Protein AF-A0A7S2ASZ6-F1 (afdb_monomer_lite)

Sequence (107 aa):
DDYVPRDIAKKIKEDIKDFLEDIVPLMLLICTDALHDRNWEQIETITGLELDVGPDICLEQMLGVGLHKRVVEIEDACIAATKERAIERTLDEMAAAWEDMEFTTSS

InterPro domains:
  IPR013602 Dynein heavy chain, linker [PF08393] (6-106)
  IPR026983 Dynein heavy chain [PTHR10676] (5-105)

Organism: NCBI:txid3111310

Secondary structure (DSSP, 8-state):
-THHHHHHHHHHHHHHHHIIIIIHHHHHHHSSTT--HHHHHHHHHHH-------TT--HHHHHHTTGGGGHHHHHHHHHHHHHHHHHHHHHHHHHHHHHT-------

pLDDT: mean 90.62, std 7.46, range [54.88, 96.19]

Radius of gyration: 22.02 Å; chains: 1; bounding box: 55×32×73 Å

Foldseek 3Di:
DVVVVVVVVVVVVVVVVCCVQQQVLVCVLPVDPLDDPVLVVVLCVQPVFDDPPDPPDDSVSCVVSPVSVCSVRSVVSSVVSVVVVVVVVVVVVVVVVVVPDDDDDDD

Structure (mmCIF, N/CA/C/O backbone):
data_AF-A0A7S2ASZ6-F1
#
_entry.id   AF-A0A7S2ASZ6-F1
#
loop_
_atom_site.group_PDB
_atom_site.id
_atom_site.type_symbol
_atom_site.label_atom_id
_atom_site.label_alt_id
_atom_site.label_comp_id
_atom_site.label_asym_id
_atom_site.label_entity_id
_atom_site.label_seq_id
_atom_site.pdbx_PDB_ins_code
_atom_site.Cartn_x
_atom_site.Cartn_y
_atom_site.Cartn_z
_atom_site.occupancy
_atom_site.B_iso_or_equiv
_atom_site.auth_seq_id
_atom_site.auth_comp_id
_atom_site.auth_asym_id
_atom_site.auth_atom_id
_atom_site.pdbx_PDB_model_num
ATOM 1 N N . ASP A 1 1 ? 34.750 -22.501 -20.566 1.00 54.88 1 ASP A N 1
ATOM 2 C CA . ASP A 1 1 ? 34.352 -21.186 -21.086 1.00 54.88 1 ASP A CA 1
ATOM 3 C C . ASP A 1 1 ? 33.806 -20.386 -19.908 1.00 54.88 1 ASP A C 1
ATOM 5 O O . ASP A 1 1 ? 32.653 -20.556 -19.532 1.00 54.88 1 ASP A O 1
ATOM 9 N N . ASP A 1 2 ? 34.672 -19.633 -19.221 1.00 62.22 2 ASP A N 1
ATOM 10 C CA . ASP A 1 2 ? 34.361 -18.937 -17.949 1.00 62.22 2 ASP A CA 1
ATOM 11 C C . ASP A 1 2 ? 33.448 -17.708 -18.131 1.00 62.22 2 ASP A C 1
ATOM 13 O O . ASP A 1 2 ? 33.097 -17.018 -17.172 1.00 62.22 2 ASP A O 1
ATOM 17 N N . TYR A 1 3 ? 33.062 -17.423 -19.374 1.00 70.19 3 TYR A N 1
ATOM 18 C CA . TYR A 1 3 ? 32.227 -16.293 -19.757 1.00 70.19 3 TYR A CA 1
ATOM 19 C C . TYR A 1 3 ? 30.751 -16.499 -19.372 1.00 70.19 3 TYR A C 1
ATOM 21 O O . TYR A 1 3 ? 30.132 -15.611 -18.787 1.00 70.19 3 TYR A O 1
ATOM 29 N N . VAL A 1 4 ? 30.215 -17.709 -19.581 1.00 82.94 4 VAL A N 1
ATOM 30 C CA . VAL A 1 4 ? 28.793 -18.028 -19.349 1.00 82.94 4 VAL A CA 1
ATOM 31 C C . VAL A 1 4 ? 28.375 -17.880 -17.876 1.00 82.94 4 VAL A C 1
ATOM 33 O O . VAL A 1 4 ? 27.373 -17.211 -17.617 1.00 82.94 4 VAL A O 1
ATOM 36 N N . PRO A 1 5 ? 29.123 -18.402 -16.879 1.00 87.12 5 PRO A N 1
ATOM 37 C CA . PRO A 1 5 ? 28.755 -18.219 -15.472 1.00 87.12 5 PRO A CA 1
ATOM 38 C C . PRO A 1 5 ? 28.767 -16.748 -15.034 1.00 87.12 5 PRO A C 1
ATOM 40 O O . PRO A 1 5 ? 27.977 -16.344 -14.182 1.00 87.12 5 PRO A O 1
ATOM 43 N N . ARG A 1 6 ? 29.654 -15.935 -15.619 1.00 89.06 6 ARG A N 1
ATOM 44 C CA . ARG A 1 6 ? 29.833 -14.528 -15.248 1.00 89.06 6 ARG A CA 1
ATOM 45 C C . ARG A 1 6 ? 28.682 -13.651 -15.731 1.00 89.06 6 ARG A C 1
ATOM 47 O O . ARG A 1 6 ? 28.245 -12.776 -14.987 1.00 89.06 6 ARG A O 1
ATOM 54 N N . ASP A 1 7 ? 28.189 -13.891 -16.940 1.00 92.44 7 ASP A N 1
ATOM 55 C CA . ASP A 1 7 ? 27.056 -13.142 -17.490 1.00 92.44 7 ASP A CA 1
ATOM 56 C C . ASP A 1 7 ? 25.732 -13.541 -16.833 1.00 92.44 7 ASP A C 1
ATOM 58 O O . ASP A 1 7 ? 24.922 -12.670 -16.520 1.00 92.44 7 ASP A O 1
ATOM 62 N N . ILE A 1 8 ? 25.550 -14.826 -16.503 1.00 92.38 8 ILE A N 1
ATOM 63 C CA . ILE A 1 8 ? 24.408 -15.278 -15.693 1.00 92.38 8 ILE A CA 1
ATOM 64 C C . ILE A 1 8 ? 24.426 -14.596 -14.318 1.00 92.38 8 ILE A C 1
ATOM 66 O O . ILE A 1 8 ? 23.407 -14.070 -13.877 1.00 92.38 8 ILE A O 1
ATOM 70 N N . ALA A 1 9 ? 25.587 -14.548 -13.655 1.00 93.81 9 ALA A N 1
ATOM 71 C CA . ALA A 1 9 ? 25.718 -13.895 -12.354 1.00 93.81 9 ALA A CA 1
ATOM 72 C C . ALA A 1 9 ? 25.414 -12.388 -12.409 1.00 93.81 9 ALA A C 1
ATOM 74 O O . ALA A 1 9 ? 24.815 -11.853 -11.477 1.00 93.81 9 ALA A O 1
ATOM 75 N N . LYS A 1 10 ? 25.800 -11.698 -13.492 1.00 94.44 10 LYS A N 1
ATOM 76 C CA . LYS A 1 10 ? 25.436 -10.288 -13.700 1.00 94.44 10 LYS A CA 1
ATOM 77 C C . LYS A 1 10 ? 23.932 -10.111 -13.854 1.00 94.44 10 LYS A C 1
ATOM 79 O O . LYS A 1 10 ? 23.375 -9.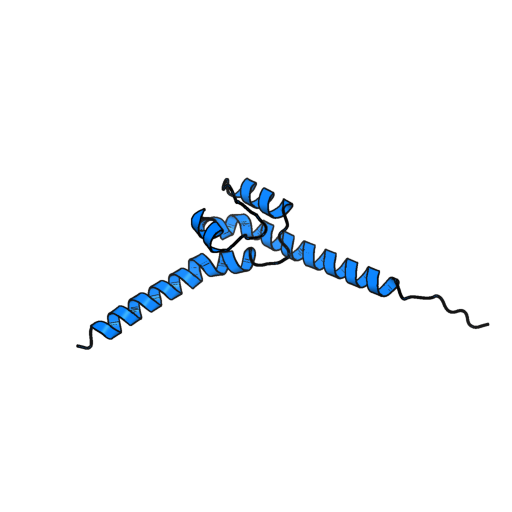272 -13.160 1.00 94.44 10 LYS A O 1
ATOM 84 N N . LYS A 1 11 ? 23.294 -10.928 -14.694 1.00 95.44 11 LYS A N 1
ATOM 85 C CA . LYS A 1 11 ? 21.851 -10.849 -14.922 1.00 95.44 11 LYS A CA 1
ATOM 86 C C . LYS A 1 11 ? 21.060 -11.066 -13.632 1.00 95.44 11 LYS A C 1
ATOM 88 O O . LYS A 1 11 ? 20.237 -10.239 -13.285 1.00 95.44 11 LYS A O 1
ATOM 93 N N . ILE A 1 12 ? 21.389 -12.107 -12.864 1.00 95.06 12 ILE A N 1
ATOM 94 C CA . ILE A 1 12 ? 20.740 -12.362 -11.566 1.00 95.06 12 ILE A CA 1
ATOM 95 C C . ILE A 1 12 ? 20.928 -11.175 -10.614 1.00 95.06 12 ILE A C 1
ATOM 97 O O . ILE A 1 12 ? 20.018 -10.820 -9.873 1.00 95.06 12 ILE A O 1
ATOM 101 N N . LYS A 1 13 ? 22.111 -10.552 -10.614 1.00 95.69 13 LYS A N 1
ATOM 102 C CA . LYS A 1 13 ? 22.371 -9.378 -9.778 1.00 95.69 13 LYS A CA 1
ATOM 103 C C . LYS A 1 13 ? 21.508 -8.180 -10.187 1.00 95.69 13 LYS A C 1
ATOM 105 O O . LYS A 1 13 ? 21.065 -7.456 -9.303 1.00 95.69 13 LYS A O 1
ATOM 110 N N . GLU A 1 14 ? 21.312 -7.961 -11.483 1.00 95.75 14 GLU A N 1
ATOM 111 C CA . GLU A 1 14 ? 20.418 -6.922 -12.008 1.00 95.75 14 GLU A CA 1
ATOM 112 C C . GLU A 1 14 ? 18.962 -7.230 -11.645 1.00 95.75 14 GLU A C 1
ATOM 114 O O . GLU A 1 14 ? 18.330 -6.400 -11.006 1.00 95.75 14 GLU A O 1
ATOM 119 N N . ASP A 1 15 ? 18.491 -8.459 -11.875 1.00 94.62 15 ASP A N 1
ATOM 120 C CA . ASP A 1 15 ? 17.128 -8.881 -11.521 1.00 94.62 15 ASP A CA 1
ATOM 121 C C . ASP A 1 15 ? 16.840 -8.694 -10.013 1.00 94.62 15 ASP A C 1
ATOM 123 O O . ASP A 1 15 ? 15.775 -8.218 -9.620 1.00 94.62 15 ASP A O 1
ATOM 127 N N . ILE A 1 16 ? 17.803 -9.034 -9.142 1.00 95.81 16 ILE A N 1
ATOM 128 C CA . ILE A 1 16 ? 17.692 -8.805 -7.690 1.00 95.81 16 ILE A CA 1
ATOM 129 C C . ILE A 1 16 ? 17.632 -7.312 -7.379 1.00 95.81 16 ILE A C 1
ATOM 131 O O . ILE A 1 16 ? 16.876 -6.899 -6.502 1.00 95.81 16 ILE A O 1
ATOM 135 N N . LYS A 1 17 ? 18.459 -6.508 -8.048 1.00 95.06 17 LYS A N 1
ATOM 136 C CA . LYS A 1 17 ? 18.504 -5.067 -7.822 1.00 95.06 17 LYS A CA 1
ATOM 137 C C . LYS A 1 17 ? 17.158 -4.433 -8.177 1.00 95.06 17 LYS A C 1
ATOM 139 O O . LYS A 1 17 ? 16.609 -3.722 -7.343 1.00 95.06 17 LYS A O 1
ATOM 144 N N . ASP A 1 18 ? 16.616 -4.759 -9.344 1.00 91.25 18 ASP A N 1
ATOM 145 C CA . ASP A 1 18 ? 15.331 -4.240 -9.815 1.00 91.25 18 ASP A CA 1
ATOM 146 C C . ASP A 1 18 ? 14.194 -4.670 -8.874 1.00 91.25 18 ASP A C 1
ATOM 148 O O . ASP A 1 18 ? 13.353 -3.863 -8.487 1.00 91.25 18 ASP A O 1
ATOM 152 N N . PHE A 1 19 ? 14.215 -5.917 -8.387 1.00 92.88 19 PHE A N 1
ATOM 153 C CA . PHE A 1 19 ? 13.256 -6.371 -7.378 1.00 92.88 19 PHE A CA 1
ATOM 154 C C . PHE A 1 19 ? 13.342 -5.565 -6.070 1.00 92.88 19 PHE A C 1
ATOM 156 O O . PHE A 1 19 ? 12.316 -5.149 -5.527 1.00 92.88 19 PHE A O 1
ATOM 163 N N . LEU A 1 20 ? 14.553 -5.337 -5.552 1.00 93.94 20 LEU A N 1
ATOM 164 C CA . LEU A 1 20 ? 14.760 -4.604 -4.300 1.00 93.94 20 LEU A CA 1
ATOM 165 C C . LEU A 1 20 ? 14.400 -3.117 -4.412 1.00 93.94 20 LEU A C 1
ATOM 167 O O . LEU A 1 20 ? 13.918 -2.550 -3.435 1.00 93.94 20 LEU A O 1
ATOM 171 N N . GLU A 1 21 ? 14.658 -2.490 -5.559 1.00 91.06 21 GLU A N 1
ATOM 172 C CA . GLU A 1 21 ? 14.440 -1.053 -5.760 1.00 91.06 21 GLU A CA 1
ATOM 173 C C . GLU A 1 21 ? 12.996 -0.733 -6.168 1.00 91.06 21 GLU A C 1
ATOM 175 O O . GLU A 1 21 ? 12.419 0.205 -5.623 1.00 91.06 21 GLU A O 1
ATOM 180 N N . ASP A 1 22 ? 12.383 -1.530 -7.049 1.00 87.12 22 ASP A N 1
ATOM 181 C CA . ASP A 1 22 ? 11.071 -1.200 -7.618 1.00 87.12 22 ASP A CA 1
ATOM 182 C C . ASP A 1 22 ? 9.914 -1.957 -6.949 1.00 87.12 22 ASP A C 1
ATOM 184 O O . ASP A 1 22 ? 8.814 -1.422 -6.808 1.00 87.12 22 ASP A O 1
ATOM 188 N N . ILE A 1 23 ? 10.126 -3.206 -6.521 1.00 92.25 23 ILE A N 1
ATOM 189 C CA . ILE A 1 23 ? 9.027 -4.083 -6.078 1.00 92.25 23 ILE A CA 1
ATOM 190 C C . ILE A 1 23 ? 8.877 -4.071 -4.557 1.00 92.25 23 ILE A C 1
ATOM 192 O O . ILE A 1 23 ? 7.761 -3.941 -4.046 1.00 92.25 23 ILE A O 1
ATOM 196 N N . VAL A 1 24 ? 9.984 -4.186 -3.818 1.00 95.00 24 VAL A N 1
ATOM 197 C CA . VAL A 1 24 ? 9.954 -4.258 -2.347 1.00 95.00 24 VAL A CA 1
ATOM 198 C C . VAL A 1 24 ? 9.290 -3.037 -1.697 1.00 95.00 24 VAL A C 1
ATOM 200 O O . VAL A 1 24 ? 8.457 -3.254 -0.815 1.00 95.00 24 VAL A O 1
ATOM 203 N N . PRO A 1 25 ? 9.567 -1.780 -2.102 1.00 94.44 25 PRO A N 1
ATOM 204 C CA . PRO A 1 25 ? 8.928 -0.622 -1.479 1.00 94.44 25 PRO A CA 1
ATOM 205 C C . PRO A 1 25 ? 7.406 -0.643 -1.624 1.00 94.44 25 PRO A C 1
ATOM 207 O O . PRO A 1 25 ? 6.695 -0.438 -0.645 1.00 94.44 25 PRO A O 1
ATOM 210 N N . LEU A 1 26 ? 6.898 -0.974 -2.816 1.00 94.88 26 LEU A N 1
ATOM 211 C CA . LEU A 1 26 ? 5.462 -1.110 -3.038 1.00 94.88 26 LEU A CA 1
ATOM 212 C C . LEU A 1 26 ? 4.877 -2.231 -2.176 1.00 94.88 26 LEU A C 1
ATOM 214 O O . LEU A 1 26 ? 3.887 -2.016 -1.481 1.00 94.88 26 LEU A O 1
ATOM 218 N N . MET A 1 27 ? 5.508 -3.409 -2.195 1.00 94.38 27 MET A N 1
ATOM 219 C CA . MET A 1 27 ? 5.070 -4.579 -1.433 1.00 94.38 27 MET A CA 1
ATOM 220 C C . MET A 1 27 ? 4.921 -4.260 0.060 1.00 94.38 27 MET A C 1
ATOM 222 O O . MET A 1 27 ? 3.923 -4.635 0.667 1.00 94.38 27 MET A O 1
ATOM 226 N N . LEU A 1 28 ? 5.879 -3.537 0.649 1.00 93.06 28 LEU A N 1
ATOM 227 C CA . LEU A 1 28 ? 5.837 -3.162 2.066 1.00 93.06 28 LEU A CA 1
ATOM 228 C C . LEU A 1 28 ? 4.691 -2.203 2.410 1.00 93.06 28 LEU A C 1
ATOM 230 O O . LEU A 1 28 ? 4.224 -2.215 3.546 1.00 93.06 28 LEU A O 1
ATOM 234 N N . LEU A 1 29 ? 4.243 -1.385 1.456 1.00 92.88 29 LEU A N 1
ATOM 235 C CA . LEU A 1 29 ? 3.138 -0.453 1.668 1.00 92.88 29 LEU A CA 1
ATOM 236 C C . LEU A 1 29 ? 1.772 -1.116 1.509 1.00 92.88 29 LEU A C 1
ATOM 238 O O . LEU A 1 29 ? 0.858 -0.800 2.268 1.00 92.88 29 LEU A O 1
ATOM 242 N N . ILE A 1 30 ? 1.621 -1.996 0.514 1.00 91.50 30 ILE A N 1
ATOM 243 C CA . ILE A 1 30 ? 0.296 -2.473 0.104 1.00 91.50 30 ILE A CA 1
ATOM 244 C C . ILE A 1 30 ? -0.048 -3.884 0.573 1.00 91.50 30 ILE A C 1
ATOM 246 O O . ILE A 1 30 ? -1.224 -4.215 0.685 1.00 91.50 30 ILE A O 1
ATOM 250 N N . CYS A 1 31 ? 0.943 -4.723 0.883 1.00 89.06 31 CYS A N 1
ATOM 251 C CA . CYS A 1 31 ? 0.705 -6.076 1.392 1.00 89.06 31 CYS A CA 1
ATOM 252 C C . CYS A 1 31 ? 0.457 -6.061 2.909 1.00 89.06 31 CYS A C 1
ATOM 254 O O . CYS A 1 31 ? 1.096 -6.792 3.666 1.00 89.06 31 CYS A O 1
ATOM 256 N N . THR A 1 32 ? -0.465 -5.205 3.349 1.00 87.75 32 THR A N 1
ATOM 257 C CA . THR A 1 32 ? -0.907 -5.079 4.741 1.00 87.75 32 THR A CA 1
ATOM 258 C C . THR A 1 32 ? -2.415 -5.307 4.809 1.00 87.75 32 THR A C 1
ATOM 260 O O . THR A 1 32 ? -3.130 -5.010 3.857 1.00 87.75 32 THR A O 1
ATOM 263 N N . ASP A 1 33 ? -2.921 -5.792 5.942 1.00 88.75 33 ASP A N 1
ATOM 264 C CA . ASP A 1 33 ? -4.365 -5.892 6.201 1.00 88.75 33 ASP A CA 1
ATOM 265 C C . ASP A 1 33 ? -4.983 -4.555 6.654 1.00 88.75 33 ASP A C 1
ATOM 267 O O . ASP A 1 33 ? -6.146 -4.505 7.055 1.00 88.75 33 ASP A O 1
ATOM 271 N N . ALA A 1 34 ? -4.191 -3.478 6.644 1.00 91.00 34 ALA A N 1
ATOM 272 C CA . ALA A 1 34 ? -4.617 -2.148 7.053 1.00 91.00 34 ALA A CA 1
ATOM 273 C C . ALA A 1 34 ? -5.312 -1.371 5.927 1.00 91.00 34 ALA A C 1
ATOM 275 O O . ALA A 1 34 ? -6.015 -0.403 6.211 1.00 91.00 34 ALA A O 1
ATOM 276 N N . LEU A 1 35 ? -5.104 -1.765 4.665 1.00 92.06 35 LEU A N 1
ATOM 277 C CA . LEU A 1 35 ? -5.748 -1.130 3.519 1.00 92.06 35 LEU A CA 1
ATOM 278 C C . LEU A 1 35 ? -7.154 -1.695 3.308 1.00 92.06 35 LEU A C 1
ATOM 280 O O . LEU A 1 35 ? -7.324 -2.888 3.064 1.00 92.06 35 LEU A O 1
ATOM 284 N N . HIS A 1 36 ? -8.141 -0.803 3.338 1.00 89.88 36 HIS 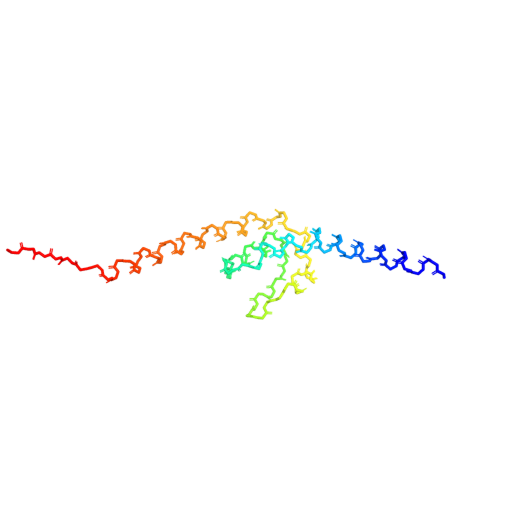A N 1
ATOM 285 C CA . HIS A 1 36 ? -9.537 -1.081 2.992 1.00 89.88 36 HIS A CA 1
ATOM 286 C C . HIS A 1 36 ? -9.939 -0.304 1.737 1.00 89.88 36 HIS A C 1
ATOM 288 O O . HIS A 1 36 ? -9.190 0.556 1.273 1.00 89.88 36 HIS A O 1
ATOM 294 N N . ASP A 1 37 ? -11.147 -0.546 1.226 1.00 91.19 37 ASP A N 1
ATOM 295 C CA . ASP A 1 37 ? -11.704 0.095 0.021 1.00 91.19 37 ASP A CA 1
ATOM 296 C C . ASP A 1 37 ? -11.476 1.619 -0.008 1.00 91.19 37 ASP A C 1
ATOM 298 O O . ASP A 1 37 ? -10.978 2.159 -0.993 1.00 91.19 37 ASP A O 1
ATOM 302 N N . ARG A 1 38 ? -11.702 2.310 1.120 1.00 91.62 38 ARG A N 1
ATOM 303 C CA . ARG A 1 38 ? -11.475 3.765 1.251 1.00 91.62 38 ARG A CA 1
ATOM 304 C C . ARG A 1 38 ? -10.036 4.198 0.949 1.00 91.62 38 ARG A C 1
ATOM 306 O O . ARG A 1 38 ? -9.802 5.286 0.430 1.00 91.62 38 ARG A O 1
ATOM 313 N N . ASN A 1 39 ? -9.057 3.377 1.330 1.00 93.56 39 ASN A N 1
ATOM 314 C CA . ASN A 1 39 ? -7.645 3.675 1.127 1.00 93.56 39 ASN A CA 1
ATOM 315 C C . ASN A 1 39 ? -7.265 3.446 -0.334 1.00 93.56 39 ASN A C 1
ATOM 317 O O . ASN A 1 39 ? -6.482 4.215 -0.885 1.00 93.56 39 ASN A O 1
ATOM 321 N N . TRP A 1 40 ? -7.852 2.433 -0.969 1.00 93.75 40 TRP A N 1
ATOM 322 C CA . TRP A 1 40 ? -7.664 2.174 -2.389 1.00 93.75 40 TRP A CA 1
ATOM 323 C C . TRP A 1 40 ? -8.243 3.292 -3.254 1.00 93.75 40 TRP A C 1
ATOM 325 O O . TRP A 1 40 ? -7.515 3.826 -4.083 1.00 93.75 40 TRP A O 1
ATOM 335 N N . GLU A 1 41 ? -9.462 3.759 -2.972 1.00 93.94 41 GLU A N 1
ATOM 336 C CA . GLU A 1 41 ? -10.053 4.933 -3.639 1.00 93.94 41 GLU A CA 1
ATOM 337 C C . GLU A 1 41 ? -9.176 6.192 -3.478 1.00 93.94 41 GLU A C 1
ATOM 339 O O . GLU A 1 41 ? -9.003 6.992 -4.406 1.00 93.94 41 GLU A O 1
ATOM 344 N N . GLN A 1 42 ? -8.576 6.378 -2.297 1.00 95.06 42 GLN A N 1
ATOM 345 C CA . GLN A 1 42 ? -7.636 7.473 -2.056 1.00 95.06 42 GLN A CA 1
ATOM 346 C C . GLN A 1 42 ? -6.365 7.324 -2.907 1.00 95.06 42 GLN A C 1
ATOM 348 O O . GLN A 1 42 ? -5.894 8.308 -3.480 1.00 95.06 42 GLN A O 1
ATOM 353 N N . ILE A 1 43 ? -5.814 6.112 -3.009 1.00 95.19 43 ILE A N 1
ATOM 354 C CA . ILE A 1 43 ? -4.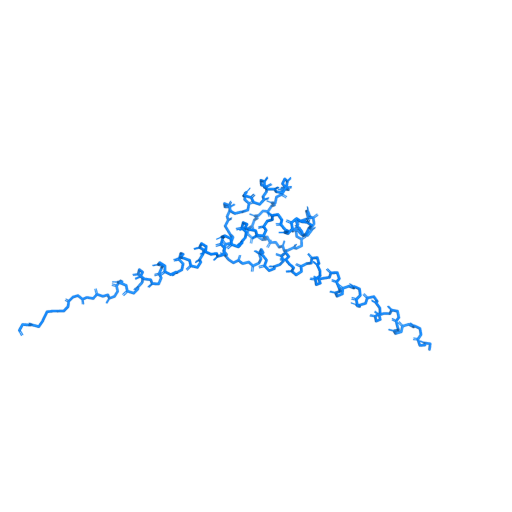644 5.811 -3.841 1.00 95.19 43 ILE A CA 1
ATOM 355 C C . ILE A 1 43 ? -4.957 6.057 -5.323 1.00 95.19 43 ILE A C 1
ATOM 357 O O . ILE A 1 43 ? -4.157 6.696 -6.011 1.00 95.19 43 ILE A O 1
ATOM 361 N N . GLU A 1 44 ? -6.115 5.618 -5.817 1.00 95.25 44 GLU A N 1
ATOM 362 C CA . GLU A 1 44 ? -6.579 5.907 -7.181 1.00 95.25 44 GLU A CA 1
ATOM 363 C C . GLU A 1 44 ? -6.683 7.415 -7.420 1.00 95.25 44 GLU A C 1
ATOM 365 O O . GLU A 1 44 ? -6.181 7.930 -8.417 1.00 95.25 44 GLU A O 1
ATOM 370 N N . THR A 1 45 ? -7.243 8.155 -6.460 1.00 96.00 45 THR A N 1
ATOM 371 C CA . THR A 1 45 ? -7.374 9.617 -6.545 1.00 96.00 45 THR A CA 1
ATOM 372 C C . THR A 1 45 ? -6.014 10.320 -6.607 1.00 96.00 45 THR A C 1
ATOM 374 O O . THR A 1 45 ? -5.843 11.267 -7.374 1.00 96.00 45 THR A O 1
ATOM 377 N N . ILE A 1 46 ? -5.035 9.874 -5.812 1.00 95.69 46 ILE A N 1
ATOM 378 C CA . ILE A 1 46 ? -3.679 10.447 -5.781 1.00 95.69 46 ILE A CA 1
ATOM 379 C C . ILE A 1 46 ? -2.920 10.127 -7.071 1.00 95.69 46 ILE A C 1
ATOM 381 O O . ILE A 1 46 ? -2.241 10.984 -7.639 1.00 95.69 46 ILE A O 1
ATOM 385 N N . THR A 1 47 ? -3.001 8.879 -7.524 1.00 95.38 47 THR A N 1
ATOM 386 C CA . THR A 1 47 ? -2.163 8.382 -8.620 1.00 95.38 47 THR A CA 1
ATOM 387 C C . THR A 1 47 ? -2.780 8.606 -9.995 1.00 95.38 47 THR A C 1
ATOM 389 O O . THR A 1 47 ? -2.034 8.690 -10.973 1.00 95.38 47 THR A O 1
ATOM 392 N N . GLY A 1 48 ? -4.108 8.728 -10.066 1.00 94.88 48 GLY A N 1
ATOM 393 C CA . GLY A 1 48 ? -4.890 8.732 -11.300 1.00 94.88 48 GLY A CA 1
ATOM 394 C C . GLY A 1 48 ? -4.942 7.369 -11.996 1.00 94.88 48 GLY A C 1
ATOM 395 O O . GLY A 1 48 ? -5.280 7.315 -13.177 1.00 94.88 48 GLY A O 1
ATOM 396 N N . LEU A 1 49 ? -4.543 6.295 -11.309 1.00 93.88 49 LEU A N 1
ATOM 397 C CA . LEU A 1 49 ? -4.584 4.928 -11.821 1.00 93.88 49 LEU A CA 1
ATOM 398 C C . LEU A 1 49 ? -5.921 4.288 -11.455 1.00 93.88 49 LEU A C 1
ATOM 400 O O . LEU A 1 49 ? -6.403 4.487 -10.346 1.00 93.88 49 LEU A O 1
ATOM 404 N N . GLU A 1 50 ? -6.478 3.498 -12.367 1.00 90.38 50 GLU A N 1
ATOM 405 C CA . GLU A 1 50 ? -7.605 2.612 -12.067 1.00 90.38 50 GLU A CA 1
ATOM 406 C C . GLU A 1 50 ? -7.050 1.308 -11.481 1.00 90.38 50 GLU A C 1
ATOM 408 O O . GLU A 1 50 ? -6.251 0.614 -12.122 1.00 90.38 50 GLU A O 1
ATOM 413 N N . LEU A 1 51 ? -7.438 1.002 -10.247 1.00 89.81 51 LEU A N 1
ATOM 414 C CA . LEU A 1 51 ? -7.035 -0.178 -9.499 1.00 89.81 51 LEU A CA 1
ATOM 415 C C . LEU A 1 51 ? -8.237 -1.117 -9.367 1.00 89.81 51 LEU A C 1
ATOM 417 O O . LEU A 1 51 ? -9.214 -0.822 -8.690 1.00 89.81 51 LEU A O 1
ATOM 421 N N . ASP A 1 52 ? -8.145 -2.301 -9.968 1.00 84.69 52 ASP A N 1
ATOM 422 C CA . ASP A 1 52 ? -9.135 -3.364 -9.761 1.00 84.69 52 ASP A CA 1
ATOM 423 C C . ASP A 1 52 ? -8.867 -4.078 -8.423 1.00 84.69 52 ASP A C 1
ATOM 425 O O . ASP A 1 52 ? -8.248 -5.143 -8.357 1.00 84.69 52 ASP A O 1
ATOM 429 N N . VAL A 1 53 ? -9.261 -3.423 -7.329 1.00 83.06 53 VAL A N 1
ATOM 430 C CA . VAL A 1 53 ? -9.153 -3.918 -5.948 1.00 83.06 53 VAL A CA 1
ATOM 431 C C . VAL A 1 53 ? -10.306 -4.866 -5.626 1.00 83.06 53 VAL A C 1
ATOM 433 O O . VAL A 1 53 ? -11.254 -4.540 -4.918 1.00 83.06 53 VAL A O 1
ATOM 436 N N . GLY A 1 54 ? -10.222 -6.071 -6.189 1.00 80.88 54 GLY A N 1
ATOM 437 C CA . GLY A 1 54 ? -11.092 -7.196 -5.857 1.00 80.88 54 GLY A CA 1
ATOM 438 C C . GLY A 1 54 ? -10.539 -8.091 -4.735 1.00 80.88 54 GLY A C 1
ATOM 439 O O . GLY A 1 54 ? -9.408 -7.913 -4.281 1.00 80.88 54 GLY A O 1
ATOM 440 N N . PRO A 1 55 ? -11.298 -9.123 -4.317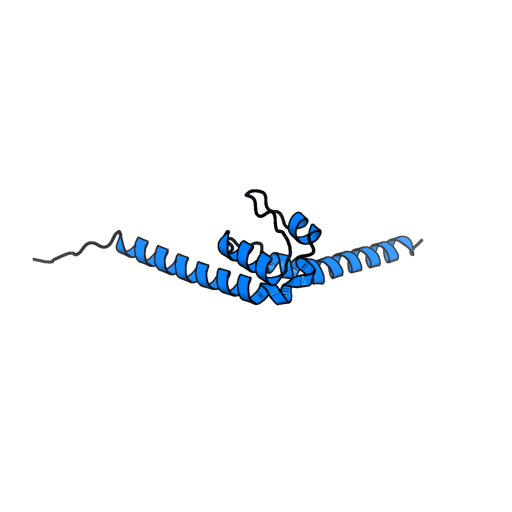 1.00 74.06 55 PRO A N 1
ATOM 441 C CA . PRO A 1 55 ? -10.857 -10.098 -3.311 1.00 74.06 55 PRO A CA 1
ATOM 442 C C . PRO A 1 55 ? -9.605 -10.890 -3.724 1.00 74.06 55 PRO A C 1
ATOM 444 O O . PRO A 1 55 ? -8.895 -11.398 -2.860 1.00 74.06 55 PRO A O 1
ATOM 447 N N . ASP A 1 56 ? -9.322 -10.965 -5.026 1.00 76.94 56 ASP A N 1
ATOM 448 C CA . ASP A 1 56 ? -8.157 -11.648 -5.596 1.00 76.94 56 ASP A CA 1
ATOM 449 C C . ASP A 1 56 ? -7.023 -10.676 -5.977 1.00 76.94 56 ASP A C 1
ATOM 451 O O . ASP A 1 56 ? -6.182 -11.009 -6.816 1.00 76.94 56 ASP A O 1
ATOM 455 N N . ILE A 1 57 ? -6.993 -9.470 -5.389 1.00 83.19 57 ILE A N 1
ATOM 456 C CA . ILE A 1 57 ? -5.935 -8.491 -5.655 1.00 83.19 57 ILE A CA 1
ATOM 457 C C . ILE A 1 57 ? -4.546 -9.099 -5.437 1.00 83.19 57 ILE A C 1
ATOM 459 O O . ILE A 1 57 ? -4.237 -9.677 -4.392 1.00 83.19 57 ILE A O 1
ATOM 463 N N . CYS A 1 58 ? -3.670 -8.924 -6.423 1.00 87.06 58 CYS A N 1
ATOM 464 C CA . CYS A 1 58 ? -2.293 -9.379 -6.353 1.00 87.06 58 CYS A CA 1
ATOM 465 C C . CYS A 1 58 ? -1.296 -8.276 -6.726 1.00 87.06 58 CYS A C 1
ATOM 467 O O . CYS A 1 58 ? -1.581 -7.340 -7.477 1.00 87.06 58 CYS A O 1
ATOM 469 N N . LEU A 1 59 ? -0.071 -8.409 -6.209 1.00 89.94 59 LEU A N 1
ATOM 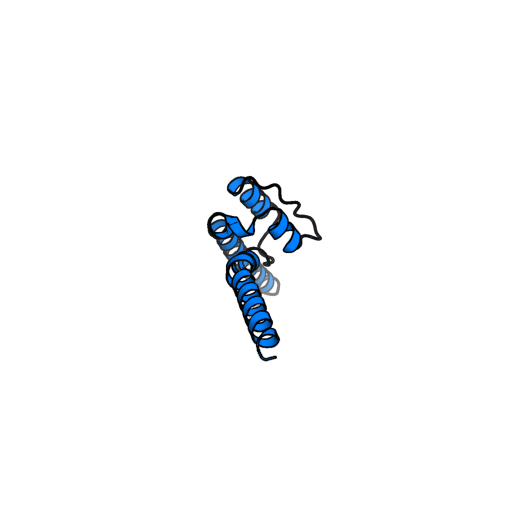470 C CA . LEU A 1 59 ? 1.015 -7.463 -6.472 1.00 89.94 59 LEU A CA 1
ATOM 471 C C . LEU A 1 59 ? 1.315 -7.337 -7.975 1.00 89.94 59 LEU A C 1
ATOM 473 O O . LEU A 1 59 ? 1.641 -6.251 -8.438 1.00 89.94 59 LEU A O 1
ATOM 477 N N . GLU A 1 60 ? 1.161 -8.414 -8.750 1.00 89.81 60 GLU A N 1
ATOM 478 C CA . GLU A 1 60 ? 1.373 -8.397 -10.202 1.00 89.81 60 GLU A CA 1
ATOM 479 C C . GLU A 1 60 ? 0.424 -7.424 -10.916 1.00 89.81 60 GLU A C 1
ATOM 481 O O . GLU A 1 60 ? 0.872 -6.670 -11.781 1.00 89.81 60 GLU A O 1
ATOM 486 N N . GLN A 1 61 ? -0.851 -7.355 -10.514 1.00 91.12 61 GLN A N 1
ATOM 487 C CA . GLN A 1 61 ? -1.801 -6.377 -11.060 1.00 91.12 61 GLN A CA 1
ATOM 488 C C . GLN A 1 61 ? -1.340 -4.944 -10.773 1.00 91.12 61 GLN A C 1
ATOM 490 O O . GLN A 1 61 ? -1.330 -4.100 -11.669 1.00 91.12 61 GLN A O 1
ATOM 495 N N . MET A 1 62 ? -0.875 -4.689 -9.548 1.00 92.81 62 MET A N 1
ATOM 496 C CA . MET A 1 62 ? -0.378 -3.377 -9.115 1.00 92.81 62 MET A CA 1
ATOM 497 C C . MET A 1 62 ? 0.907 -2.972 -9.854 1.00 92.81 62 MET A C 1
ATOM 499 O O . MET A 1 62 ? 1.113 -1.803 -10.196 1.00 92.81 62 MET A O 1
ATOM 503 N N . LEU A 1 63 ? 1.774 -3.941 -10.157 1.00 92.38 63 LEU A N 1
ATOM 504 C CA . LEU A 1 63 ? 2.936 -3.724 -11.015 1.00 92.38 63 LEU A CA 1
ATOM 505 C C . LEU A 1 63 ? 2.514 -3.423 -12.459 1.00 92.38 63 LEU A C 1
ATOM 507 O O . LEU A 1 63 ? 3.060 -2.494 -13.056 1.00 92.38 63 LEU A O 1
ATOM 511 N N . GLY A 1 64 ? 1.523 -4.147 -12.986 1.00 91.94 64 GLY A N 1
ATOM 512 C CA . GLY A 1 64 ? 0.996 -3.990 -14.343 1.00 91.94 64 GLY A CA 1
ATOM 513 C C . GLY A 1 64 ? 0.411 -2.603 -14.621 1.00 91.94 64 GLY A C 1
ATOM 514 O O . GLY A 1 64 ? 0.658 -2.039 -15.687 1.00 91.94 64 GLY A O 1
ATOM 515 N N . VAL A 1 65 ? -0.283 -2.011 -13.645 1.00 93.69 65 VAL A N 1
ATOM 516 C CA . VAL A 1 65 ? -0.801 -0.629 -13.729 1.00 93.69 65 VAL A CA 1
ATOM 517 C C . VAL A 1 65 ? 0.256 0.438 -13.417 1.00 93.69 65 VAL A C 1
ATOM 519 O O . VAL A 1 65 ? 0.011 1.629 -13.576 1.00 93.69 65 VAL A O 1
ATOM 522 N N . GLY A 1 66 ? 1.463 0.034 -13.008 1.00 93.50 66 GLY A N 1
ATOM 523 C CA . GLY A 1 66 ? 2.579 0.948 -12.773 1.00 93.50 66 GLY A CA 1
ATOM 524 C C . GLY A 1 66 ? 2.606 1.597 -11.388 1.00 93.50 66 GLY A C 1
ATOM 525 O O . GLY A 1 66 ? 3.324 2.582 -11.208 1.00 93.50 66 GLY A O 1
ATOM 526 N N . LEU A 1 67 ? 1.891 1.045 -10.400 1.00 94.69 67 LEU A N 1
ATOM 527 C CA . LEU A 1 67 ? 1.797 1.621 -9.053 1.00 94.69 67 LEU A CA 1
ATOM 528 C C . LEU A 1 67 ? 3.166 1.721 -8.350 1.00 94.69 67 LEU A C 1
ATOM 530 O O . LEU A 1 67 ? 3.416 2.672 -7.613 1.00 94.69 67 LEU A O 1
ATOM 534 N N . HIS A 1 68 ? 4.098 0.810 -8.656 1.00 94.38 68 HIS A N 1
ATOM 535 C CA . HIS A 1 68 ? 5.479 0.819 -8.142 1.00 94.38 68 HIS A CA 1
ATOM 536 C C . HIS A 1 68 ? 6.246 2.114 -8.448 1.00 94.38 68 HIS A C 1
ATOM 538 O O . HIS A 1 68 ? 7.135 2.508 -7.702 1.00 94.38 68 HIS A O 1
ATOM 544 N N . LYS A 1 69 ? 5.869 2.833 -9.510 1.00 94.44 69 LYS A N 1
ATOM 545 C CA . LYS A 1 69 ? 6.498 4.109 -9.887 1.00 94.44 69 LYS A CA 1
ATOM 546 C C . LYS A 1 69 ? 5.962 5.299 -9.092 1.00 94.44 69 LYS A C 1
ATOM 548 O O . LYS A 1 69 ? 6.501 6.395 -9.206 1.00 94.44 69 LYS A O 1
ATOM 553 N N . ARG A 1 70 ? 4.887 5.097 -8.327 1.00 95.12 70 ARG A N 1
ATOM 554 C CA . ARG A 1 70 ? 4.162 6.125 -7.566 1.00 95.12 70 ARG A CA 1
ATOM 555 C C . ARG A 1 70 ? 4.240 5.878 -6.055 1.00 95.12 70 ARG A C 1
ATOM 557 O O . ARG A 1 70 ? 3.505 6.506 -5.303 1.00 95.12 70 ARG A O 1
ATOM 564 N N . VAL A 1 71 ? 5.145 4.998 -5.606 1.00 94.94 71 VAL A N 1
ATOM 565 C CA . VAL A 1 71 ? 5.341 4.614 -4.192 1.00 94.94 71 VAL A CA 1
ATOM 566 C C . VAL A 1 71 ? 5.441 5.831 -3.276 1.00 94.94 71 VAL A C 1
ATOM 568 O O . VAL A 1 71 ? 4.722 5.902 -2.289 1.00 94.94 71 VAL A O 1
ATOM 571 N N . VAL A 1 72 ? 6.258 6.821 -3.645 1.00 95.00 72 VAL A N 1
ATOM 572 C CA . VAL A 1 72 ? 6.470 8.043 -2.848 1.00 95.00 72 VAL A CA 1
ATOM 573 C C . VAL A 1 72 ? 5.176 8.841 -2.653 1.00 95.00 72 VAL A C 1
ATOM 575 O O . VAL A 1 72 ? 4.993 9.489 -1.631 1.00 95.00 72 VAL A O 1
ATOM 578 N N . GLU A 1 73 ? 4.261 8.803 -3.619 1.00 95.94 73 GLU A N 1
ATOM 579 C CA . GLU A 1 73 ? 3.011 9.568 -3.558 1.00 95.94 73 GLU A CA 1
ATOM 580 C C . GLU A 1 73 ? 1.950 8.886 -2.699 1.00 95.94 73 GLU A C 1
ATOM 582 O O . GLU A 1 73 ? 1.108 9.561 -2.112 1.00 95.94 73 GLU A O 1
ATOM 587 N N . ILE A 1 74 ? 1.993 7.555 -2.616 1.00 95.50 74 ILE A N 1
ATOM 588 C CA . ILE A 1 74 ? 1.020 6.753 -1.863 1.00 95.50 74 ILE A CA 1
ATOM 589 C C . ILE A 1 74 ? 1.515 6.387 -0.459 1.00 95.50 74 ILE A C 1
ATOM 591 O O . ILE A 1 74 ? 0.719 5.965 0.376 1.00 95.50 74 ILE A O 1
ATOM 595 N N . GLU A 1 75 ? 2.812 6.555 -0.188 1.00 95.19 75 GLU A N 1
ATOM 596 C CA . GLU A 1 75 ? 3.472 6.170 1.064 1.00 95.19 75 GLU A CA 1
ATOM 597 C C . GLU A 1 75 ? 2.765 6.749 2.292 1.00 95.19 75 GLU A C 1
ATOM 599 O O . GLU A 1 75 ? 2.393 6.001 3.199 1.00 95.19 75 GLU A O 1
ATOM 604 N N . ASP A 1 76 ? 2.491 8.054 2.294 1.00 94.94 76 ASP A N 1
ATOM 605 C CA . ASP A 1 76 ? 1.824 8.716 3.418 1.00 94.94 76 ASP A CA 1
ATOM 606 C C . ASP A 1 76 ? 0.415 8.157 3.674 1.00 94.94 76 ASP A C 1
ATOM 608 O O . ASP A 1 76 ? 0.025 7.966 4.831 1.00 94.94 76 ASP A O 1
ATOM 612 N N . ALA A 1 77 ? -0.339 7.847 2.613 1.00 94.56 77 ALA A N 1
ATOM 613 C CA . ALA A 1 77 ? -1.679 7.271 2.724 1.00 94.56 77 ALA A CA 1
ATOM 614 C C . ALA A 1 77 ? -1.632 5.845 3.302 1.00 94.56 77 ALA A C 1
ATOM 616 O O . ALA A 1 77 ? -2.382 5.527 4.228 1.00 94.56 77 ALA A O 1
ATOM 617 N N . CYS A 1 78 ? -0.704 5.008 2.829 1.00 95.19 78 CYS A N 1
ATOM 618 C CA . CYS A 1 78 ? -0.522 3.645 3.333 1.00 95.19 78 CYS A CA 1
ATOM 619 C C . CYS A 1 78 ? -0.032 3.624 4.793 1.00 95.19 78 CYS A C 1
ATOM 621 O O . CYS A 1 78 ? -0.508 2.832 5.614 1.00 95.19 78 CYS A O 1
ATOM 623 N N . ILE A 1 79 ? 0.883 4.529 5.160 1.00 94.69 79 ILE A N 1
ATOM 624 C CA . ILE A 1 79 ? 1.357 4.676 6.543 1.00 94.69 79 ILE A CA 1
ATOM 625 C C . ILE A 1 79 ? 0.220 5.146 7.456 1.00 94.69 79 ILE A C 1
ATOM 627 O O . ILE A 1 79 ? 0.102 4.662 8.585 1.00 94.69 79 ILE A O 1
ATOM 631 N N . ALA A 1 80 ? -0.614 6.083 6.998 1.00 94.81 80 ALA A N 1
ATOM 632 C CA . ALA A 1 80 ? -1.780 6.534 7.751 1.00 94.81 80 ALA A CA 1
ATOM 633 C C . ALA A 1 80 ? -2.759 5.378 8.009 1.00 94.81 80 ALA A C 1
ATOM 635 O O . ALA A 1 80 ? -3.141 5.173 9.161 1.00 94.81 80 ALA A O 1
ATOM 636 N N . ALA A 1 81 ? -3.066 4.573 6.987 1.00 95.50 81 ALA A N 1
ATOM 637 C CA . ALA A 1 81 ? -3.907 3.382 7.118 1.00 95.50 81 ALA A CA 1
ATOM 638 C C . ALA A 1 81 ? -3.340 2.388 8.145 1.00 95.50 81 ALA A C 1
ATOM 640 O O . ALA A 1 81 ? -4.041 1.930 9.045 1.00 95.50 81 ALA A O 1
ATOM 641 N N . THR A 1 82 ? -2.030 2.124 8.086 1.00 94.69 82 THR A N 1
ATOM 642 C CA . THR A 1 82 ? -1.348 1.233 9.041 1.00 94.69 82 THR A CA 1
ATOM 643 C C . THR A 1 82 ? -1.457 1.735 10.484 1.00 94.69 82 THR A C 1
ATOM 645 O O . THR A 1 82 ? -1.665 0.951 11.412 1.00 94.69 82 THR A O 1
ATOM 648 N N . LYS A 1 83 ? -1.344 3.052 10.698 1.00 95.00 83 LYS A N 1
ATOM 649 C CA . LYS A 1 83 ? -1.516 3.659 12.027 1.00 95.00 83 LYS A CA 1
ATOM 650 C C . LYS A 1 83 ? -2.961 3.574 12.510 1.00 95.00 83 LYS A C 1
ATOM 652 O O . LYS A 1 83 ? -3.183 3.286 13.682 1.00 95.00 83 LYS A O 1
ATOM 657 N N . GLU A 1 84 ? -3.924 3.813 11.626 1.00 94.88 84 GLU A N 1
ATOM 658 C CA . GLU A 1 84 ? -5.350 3.701 11.934 1.00 94.88 84 GLU A CA 1
ATOM 659 C C . GLU A 1 84 ? -5.707 2.275 12.368 1.00 94.88 84 GLU A C 1
ATOM 661 O O . GLU A 1 84 ? -6.281 2.089 13.439 1.00 94.88 84 GLU A O 1
ATOM 666 N N . ARG A 1 85 ? -5.235 1.262 11.633 1.00 94.31 85 ARG A N 1
ATOM 667 C CA . ARG A 1 85 ? -5.412 -0.156 11.975 1.00 94.31 85 ARG A CA 1
ATOM 668 C C . ARG A 1 85 ? -4.853 -0.516 13.353 1.00 94.31 85 ARG A C 1
ATOM 670 O O . ARG A 1 85 ? -5.449 -1.303 14.085 1.00 94.31 85 ARG A O 1
ATOM 677 N N . ALA A 1 86 ? -3.711 0.059 13.732 1.00 94.56 86 ALA A N 1
ATOM 678 C CA . ALA A 1 86 ? -3.138 -0.152 15.062 1.00 94.56 86 ALA A CA 1
ATOM 679 C C . ALA A 1 86 ? -4.024 0.438 16.176 1.00 94.56 86 ALA A C 1
ATOM 681 O O . ALA A 1 86 ? -4.146 -0.155 17.251 1.00 94.56 86 ALA A O 1
ATOM 682 N N . ILE A 1 87 ? -4.662 1.584 15.915 1.00 95.94 87 ILE A N 1
ATOM 683 C CA . ILE A 1 87 ? -5.618 2.204 16.839 1.00 95.94 87 ILE A CA 1
ATOM 684 C C . ILE A 1 87 ? -6.883 1.349 16.944 1.00 95.94 87 ILE A C 1
ATOM 686 O O . ILE A 1 87 ? -7.279 1.028 18.061 1.00 95.94 87 ILE A O 1
ATOM 690 N N . GLU A 1 88 ? -7.472 0.942 15.815 1.00 94.69 88 GLU A N 1
ATOM 691 C CA . GLU A 1 88 ? -8.644 0.050 15.765 1.00 94.69 88 GLU A CA 1
ATOM 692 C C . GLU A 1 88 ? -8.399 -1.215 16.594 1.00 94.69 88 GLU A C 1
ATOM 694 O O . GLU A 1 88 ? -9.155 -1.514 17.514 1.00 94.69 88 GLU A O 1
ATOM 699 N N . ARG A 1 89 ? -7.258 -1.879 16.377 1.00 94.38 89 ARG A N 1
ATOM 700 C CA . ARG A 1 89 ? -6.873 -3.064 17.147 1.00 94.38 89 ARG A CA 1
ATOM 701 C C . ARG A 1 89 ? -6.768 -2.794 18.649 1.00 94.38 89 ARG A C 1
ATOM 703 O O . ARG A 1 89 ? -7.196 -3.617 19.450 1.00 94.38 89 ARG A O 1
ATOM 710 N N . THR A 1 90 ? -6.193 -1.658 19.039 1.00 95.75 90 THR A N 1
ATOM 711 C CA . THR A 1 90 ? -6.080 -1.298 20.461 1.00 95.75 90 THR A CA 1
ATOM 712 C C . THR A 1 90 ? -7.464 -1.104 21.086 1.00 95.75 90 THR A C 1
ATOM 714 O O . THR A 1 90 ? -7.695 -1.525 22.216 1.00 95.75 90 THR A O 1
ATOM 717 N N . LEU A 1 91 ? -8.396 -0.487 20.354 1.00 96.19 91 LEU A N 1
ATOM 718 C CA . LEU A 1 91 ? -9.775 -0.306 20.808 1.00 96.19 91 LEU A CA 1
ATOM 719 C C . LEU A 1 91 ? -10.512 -1.643 20.939 1.00 96.19 91 LEU A C 1
ATOM 721 O O . LEU A 1 91 ? -11.197 -1.847 21.941 1.00 96.19 91 LEU A O 1
ATOM 725 N N . ASP A 1 92 ? -10.329 -2.557 19.987 1.00 95.56 92 ASP A N 1
ATOM 726 C CA . ASP A 1 92 ? -10.912 -3.902 20.039 1.00 95.56 92 ASP A CA 1
ATOM 727 C C . ASP A 1 92 ? -10.398 -4.690 21.254 1.00 95.56 92 ASP A C 1
ATOM 729 O O . ASP A 1 92 ? -11.179 -5.304 21.980 1.00 95.56 92 ASP A O 1
ATOM 733 N N . GLU A 1 93 ? -9.091 -4.623 21.533 1.00 95.38 93 GLU A N 1
ATOM 734 C CA . GLU A 1 93 ? -8.480 -5.254 22.710 1.00 95.38 93 GLU A CA 1
ATOM 735 C C . GLU A 1 93 ? -9.037 -4.674 24.024 1.00 95.38 93 GLU A C 1
ATOM 737 O O . GLU A 1 93 ? -9.316 -5.419 24.966 1.00 95.38 93 GLU A O 1
ATOM 742 N N . MET A 1 94 ? -9.245 -3.353 24.092 1.00 94.69 94 MET A N 1
ATOM 743 C CA . MET A 1 94 ? -9.862 -2.703 25.255 1.00 94.69 94 MET A CA 1
ATOM 744 C C . MET A 1 94 ? -11.319 -3.128 25.448 1.00 94.69 94 MET A C 1
ATOM 746 O O . MET A 1 94 ? -11.728 -3.400 26.576 1.00 94.69 94 MET A O 1
ATOM 750 N N . ALA A 1 95 ? -12.096 -3.186 24.364 1.00 94.50 95 ALA A N 1
ATOM 751 C CA . ALA A 1 95 ? -13.491 -3.604 24.408 1.00 94.50 95 ALA A CA 1
ATOM 752 C C . ALA A 1 95 ? -13.618 -5.058 24.882 1.00 94.50 95 ALA A C 1
ATOM 754 O O . ALA A 1 95 ? -14.392 -5.332 25.798 1.00 94.50 95 ALA A O 1
ATOM 755 N N . ALA A 1 96 ? -12.795 -5.958 24.335 1.00 93.88 96 ALA A N 1
ATOM 756 C CA . ALA A 1 96 ? -12.745 -7.358 24.748 1.00 93.88 96 ALA A CA 1
ATOM 757 C C . ALA A 1 96 ? -12.350 -7.506 26.227 1.00 93.88 96 ALA A C 1
ATOM 759 O O . ALA A 1 96 ? -12.953 -8.282 26.960 1.00 93.88 96 ALA A O 1
ATOM 760 N N . ALA A 1 97 ? -11.379 -6.721 26.705 1.00 91.62 97 ALA A N 1
ATOM 761 C CA . ALA A 1 97 ? -10.974 -6.760 28.109 1.00 91.62 97 ALA A CA 1
ATOM 762 C C . ALA A 1 97 ? -12.090 -6.321 29.075 1.00 91.62 97 ALA A C 1
ATOM 764 O O . ALA A 1 97 ? -12.100 -6.758 30.224 1.00 91.62 97 ALA A O 1
ATOM 765 N N . TRP A 1 98 ? -13.000 -5.440 28.646 1.00 92.50 98 TRP A N 1
ATOM 766 C CA . TRP A 1 98 ? -14.131 -4.981 29.460 1.00 92.50 98 TRP A CA 1
ATOM 767 C C . TRP A 1 98 ? -15.332 -5.924 29.431 1.00 92.50 98 TRP A C 1
ATOM 769 O O . TRP A 1 98 ? -16.134 -5.874 30.361 1.00 92.50 98 TRP A O 1
ATOM 779 N N . GLU A 1 99 ? -15.456 -6.772 28.409 1.00 90.81 99 GLU A N 1
ATOM 780 C CA . GLU A 1 99 ? -16.571 -7.715 28.271 1.00 90.81 99 GLU A CA 1
ATOM 781 C C . GLU A 1 99 ? -16.661 -8.679 29.467 1.00 90.81 99 GLU A C 1
ATOM 783 O O . GLU A 1 99 ? -17.750 -8.917 29.985 1.00 90.81 99 GLU A O 1
ATOM 788 N N . ASP A 1 100 ? -15.514 -9.136 29.975 1.00 83.25 100 ASP A N 1
ATOM 789 C CA . ASP A 1 100 ? -15.425 -10.097 31.082 1.00 83.25 100 ASP A CA 1
ATOM 790 C C . ASP A 1 100 ? -15.275 -9.442 32.476 1.00 83.25 100 ASP A C 1
ATOM 792 O O . ASP A 1 100 ? -15.058 -10.131 33.479 1.00 83.25 100 ASP A O 1
ATOM 796 N N . MET A 1 101 ? -15.349 -8.107 32.585 1.00 86.88 101 MET A N 1
ATOM 797 C CA . MET A 1 101 ? -15.220 -7.420 33.879 1.00 86.88 101 MET A CA 1
ATOM 798 C C . MET A 1 101 ? -16.549 -7.383 34.644 1.00 86.88 101 MET A C 1
ATOM 800 O O . MET A 1 101 ? -17.459 -6.628 34.309 1.00 86.88 101 MET A O 1
ATOM 804 N N . GLU A 1 102 ? -16.620 -8.105 35.764 1.00 83.31 102 GLU A N 1
ATOM 805 C CA . GLU A 1 102 ? -17.743 -8.040 36.707 1.00 83.31 102 GLU A CA 1
ATOM 806 C C . GLU A 1 102 ? -17.386 -7.265 37.985 1.00 83.31 102 GLU A C 1
ATOM 808 O O . GLU A 1 102 ? -16.309 -7.416 38.570 1.00 83.31 102 GLU A O 1
ATOM 813 N N . PHE A 1 103 ? -18.318 -6.436 38.465 1.00 82.00 103 PHE A N 1
ATOM 814 C CA . PHE A 1 103 ? -18.140 -5.701 39.715 1.00 82.00 103 PHE A 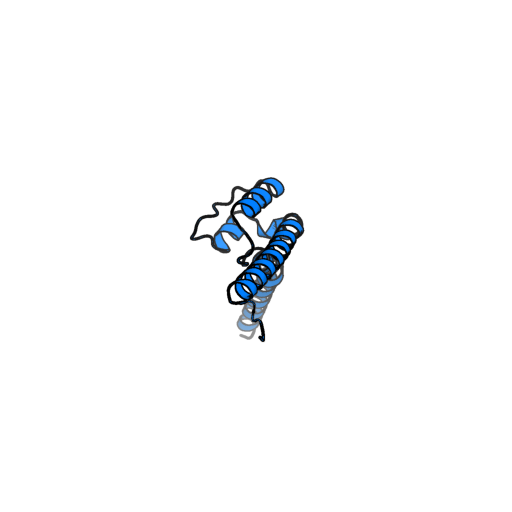CA 1
ATOM 815 C C . PHE A 1 103 ? -18.434 -6.609 40.914 1.00 82.00 103 PHE A C 1
ATOM 817 O O . PHE A 1 103 ? -19.566 -7.052 41.105 1.00 82.00 103 PHE A O 1
ATOM 824 N N . THR A 1 104 ? -17.430 -6.861 41.755 1.00 82.50 104 THR A N 1
ATOM 825 C CA . THR A 1 104 ? -17.593 -7.660 42.979 1.00 82.50 104 THR A CA 1
ATOM 826 C C . THR A 1 104 ? -17.727 -6.756 44.202 1.00 82.50 104 THR A C 1
ATOM 828 O O . THR A 1 104 ? -16.967 -5.806 44.382 1.00 82.50 104 THR A O 1
ATOM 831 N N . THR A 1 105 ? -18.706 -7.040 45.063 1.00 77.81 105 THR A N 1
ATOM 832 C CA . THR A 1 105 ? -18.875 -6.359 46.352 1.00 77.81 105 THR A CA 1
ATOM 833 C C . THR A 1 105 ? -18.623 -7.342 47.488 1.00 77.81 105 THR A C 1
ATOM 835 O O . THR A 1 105 ? -19.219 -8.415 47.554 1.00 77.81 105 THR A O 1
ATOM 838 N N . SER A 1 106 ? -17.717 -6.988 48.399 1.00 73.56 106 SER A N 1
ATOM 839 C CA . SER A 1 106 ? -17.532 -7.711 49.657 1.00 73.56 106 SER A CA 1
ATOM 840 C C . SER A 1 106 ? -18.508 -7.152 50.690 1.00 73.56 106 SER A C 1
ATOM 842 O O . SER A 1 106 ? -18.366 -5.994 51.095 1.00 73.56 106 SER A O 1
ATOM 844 N N . SER A 1 107 ? -19.504 -7.954 51.070 1.00 62.03 107 SER A N 1
ATOM 845 C CA . SER A 1 107 ? -20.370 -7.675 52.223 1.00 62.03 107 SER A CA 1
ATOM 846 C C . SER A 1 107 ? -19.691 -8.010 53.546 1.00 62.03 107 SER A C 1
ATOM 848 O O . SER A 1 107 ? -18.770 -8.857 53.552 1.00 62.03 107 SER A O 1
#